Protein AF-X0YZN8-F1 (afdb_monomer_lite)

InterPro domains:
  IPR000835 MarR-type HTH domain [PF01047] (16-70)
  IPR000835 MarR-type HTH domain [PS50995] (1-152)
  IPR000835 MarR-type HTH domain [SM00347] (5-106)
  IPR032810 CCA-adding enzyme, C-terminal [PF13735] (102-170)
  IPR036388 Winged helix-like DNA-binding domain superfamily [G3DSA:1.10.10.10] (3-114)
  IPR036390 Winged helix DNA-binding domain superfamily [SSF46785] (11-110)
  IPR039422 Transcription regulators MarR/SlyA-like [PTHR33164] (12-151)

Sequence (178 aa):
MEDEKQIRTLCNISFAEYKAVMEIDTTERITCNVLSKKMGLSPSRGSRIIDGLVRKKLLIRTPNPEDRRSFVLSLSSKGAKIKNDIERERNNCEKRDKEEAQLKQEEERVKAVLAQKPPISLKDLALKGQDLKDLGYSEGKKLGQVLKELLNLVLEKPALNQKKILIAWVKSERFPGN

pLDDT: mean 83.35, std 7.72, range [50.44, 92.44]

Secondary structure (DSSP, 8-state):
-HHHHHHHHHTT--HHHHHHHHHS-TT--EEHHHHHHHTT--HHHHHHHHHHHHHTTSEEEEE-SS-TTSEEEEE-HHHHHHHHHHHHHHHHHHHHHHHHHHHHHHHHHHHHHHHT----STTT-SS-HHHHHHTTPPTTHHHHHHHHHHHHHHHH-GGG--HHHHHHHHHSTTS---

Foldseek 3Di:
DVLLVVLCVVLVHDPLLSQLLQQADQPDKAFLCVSCVSSVHDSVVSVVSVVVCVVVVQWDWDQDPVDNVTIIIHGGPVVVVSSVSSVVSSVVVVVVVVVVVVVVVVVVVVVVVVVVVQQPDLVQQLDHLVNVVVVQADDDPVSVVLSVVSSVVCVVPSVCSHHVSSVVVCPPPPHPRD

Organism: NCBI:txid412755

Structure (mmCIF, N/CA/C/O backbone):
data_AF-X0YZN8-F1
#
_entry.id   AF-X0YZN8-F1
#
loop_
_atom_site.group_PDB
_atom_site.id
_atom_site.type_symbol
_atom_site.label_atom_id
_atom_site.label_alt_id
_atom_site.label_comp_id
_atom_site.label_asym_id
_atom_site.label_entity_id
_atom_site.label_seq_id
_atom_site.pdbx_PDB_ins_code
_atom_site.Cartn_x
_atom_site.Cartn_y
_atom_site.Cartn_z
_atom_site.occupancy
_atom_site.B_iso_or_equiv
_atom_site.auth_seq_id
_atom_site.auth_comp_id
_atom_site.auth_asym_id
_atom_site.auth_atom_id
_atom_site.pdbx_PDB_model_num
ATOM 1 N N . MET A 1 1 ? -2.922 8.263 -13.706 1.00 51.75 1 MET A N 1
ATOM 2 C CA . MET A 1 1 ? -2.268 9.460 -14.295 1.00 51.75 1 MET A CA 1
ATOM 3 C C . MET A 1 1 ? -1.444 10.208 -13.248 1.00 51.75 1 MET A C 1
ATOM 5 O O . MET A 1 1 ? -0.360 10.658 -13.598 1.00 51.75 1 MET A O 1
ATOM 9 N N . GLU A 1 2 ? -1.899 10.289 -11.990 1.00 59.59 2 GLU A N 1
ATOM 10 C CA . GLU A 1 2 ? -1.120 10.836 -10.861 1.00 59.59 2 GLU A CA 1
ATOM 11 C C . GLU A 1 2 ? 0.161 10.019 -10.584 1.00 59.59 2 GLU A C 1
ATOM 13 O O . GLU A 1 2 ? 1.263 10.570 -10.620 1.00 59.59 2 GLU A O 1
ATOM 18 N N . ASP A 1 3 ? 0.032 8.693 -10.446 1.00 72.19 3 ASP A N 1
ATOM 19 C CA . ASP A 1 3 ? 1.147 7.809 -10.057 1.00 72.19 3 ASP A CA 1
ATOM 20 C C . ASP A 1 3 ? 2.286 7.822 -11.076 1.00 72.19 3 ASP A C 1
ATOM 22 O O . ASP A 1 3 ? 3.458 7.870 -10.718 1.00 72.19 3 ASP A O 1
ATOM 26 N N . GLU A 1 4 ? 1.961 7.862 -12.371 1.00 80.25 4 GLU A N 1
ATOM 27 C CA . GLU A 1 4 ? 2.958 7.936 -13.442 1.00 80.25 4 GLU A CA 1
ATOM 28 C C . GLU A 1 4 ? 3.811 9.207 -13.327 1.00 80.25 4 GLU A C 1
ATOM 30 O O . GLU A 1 4 ? 5.039 9.160 -13.413 1.00 80.25 4 GLU A O 1
ATOM 35 N N . LYS A 1 5 ? 3.168 10.360 -13.114 1.00 82.62 5 LYS A N 1
ATOM 36 C CA . LYS A 1 5 ? 3.852 11.650 -12.999 1.00 82.62 5 LYS A CA 1
ATOM 37 C C . LYS A 1 5 ? 4.707 11.706 -11.733 1.00 82.62 5 LYS A C 1
ATOM 39 O O . LYS A 1 5 ? 5.825 12.227 -11.775 1.00 82.62 5 LYS A O 1
ATOM 44 N N . GLN A 1 6 ? 4.207 11.147 -10.636 1.00 82.62 6 GLN A N 1
ATOM 45 C CA . GLN A 1 6 ? 4.921 11.075 -9.368 1.00 82.62 6 GLN A CA 1
ATOM 46 C C . GLN A 1 6 ? 6.140 10.152 -9.464 1.00 82.62 6 GLN A C 1
ATOM 48 O O . GLN A 1 6 ? 7.251 10.590 -9.168 1.00 82.62 6 GLN A O 1
ATOM 53 N N . ILE A 1 7 ? 5.976 8.933 -9.987 1.00 83.69 7 ILE A N 1
ATOM 54 C CA . ILE A 1 7 ? 7.074 7.974 -10.185 1.00 83.69 7 ILE A CA 1
ATOM 55 C C . ILE A 1 7 ? 8.144 8.561 -11.113 1.00 83.69 7 ILE A C 1
ATOM 57 O O . ILE A 1 7 ? 9.333 8.502 -10.813 1.00 83.69 7 ILE A O 1
ATOM 61 N N . ARG A 1 8 ? 7.747 9.207 -12.215 1.00 85.44 8 ARG A N 1
ATOM 62 C CA . ARG A 1 8 ? 8.689 9.877 -13.128 1.00 85.44 8 ARG A CA 1
ATOM 63 C C . ARG A 1 8 ? 9.494 10.988 -12.459 1.00 85.44 8 ARG A C 1
ATOM 65 O O . ARG A 1 8 ? 10.666 11.166 -12.791 1.00 85.44 8 ARG A O 1
ATOM 72 N N . THR A 1 9 ? 8.873 11.723 -11.539 1.00 85.44 9 THR A N 1
ATOM 73 C CA . THR A 1 9 ? 9.530 12.791 -10.773 1.00 85.44 9 THR A CA 1
ATOM 74 C C . THR A 1 9 ? 10.517 12.206 -9.764 1.00 85.44 9 THR A C 1
ATOM 76 O O . THR A 1 9 ? 11.654 12.663 -9.698 1.00 85.44 9 THR A O 1
ATOM 79 N N . LEU A 1 10 ? 10.126 11.147 -9.049 1.00 82.81 10 LEU A N 1
ATOM 80 C CA . LEU A 1 10 ? 10.982 10.440 -8.089 1.00 82.81 10 LEU A CA 1
ATOM 81 C C . LEU A 1 10 ? 12.192 9.784 -8.765 1.00 82.81 10 LEU A C 1
ATOM 83 O O . LEU A 1 10 ? 13.320 9.918 -8.296 1.00 82.81 10 LEU A O 1
ATOM 87 N N . CYS A 1 11 ? 11.977 9.123 -9.902 1.00 80.81 11 CYS A N 1
ATOM 88 C CA . CYS A 1 11 ? 13.040 8.469 -10.661 1.00 80.81 11 CYS A CA 1
ATOM 89 C C . CYS A 1 11 ? 13.846 9.440 -11.546 1.00 80.81 11 CYS A C 1
ATOM 91 O O . CYS A 1 11 ? 14.809 9.014 -12.183 1.00 80.81 11 CYS A O 1
ATOM 93 N N . ASN A 1 12 ? 13.473 10.726 -11.604 1.00 85.06 12 ASN A N 1
ATOM 94 C CA . ASN A 1 12 ? 14.084 11.762 -12.445 1.00 85.06 12 ASN A CA 1
ATOM 95 C C . ASN A 1 12 ? 14.233 11.344 -13.925 1.00 85.06 12 ASN A C 1
ATOM 97 O O . ASN A 1 12 ? 15.310 11.435 -14.523 1.00 85.06 12 ASN A O 1
ATOM 101 N N . ILE A 1 13 ? 13.138 10.859 -14.514 1.00 85.56 13 ILE A N 1
ATOM 102 C CA . ILE A 1 13 ? 13.087 10.410 -15.909 1.00 85.56 13 ILE A CA 1
ATOM 103 C C . ILE A 1 13 ? 11.962 11.096 -16.690 1.00 85.56 13 ILE A C 1
ATOM 105 O O . ILE A 1 13 ? 10.863 11.366 -16.203 1.00 85.56 13 ILE A O 1
ATOM 109 N N . SER A 1 14 ? 12.230 11.361 -17.962 1.00 87.81 14 SER A N 1
ATOM 110 C CA . SER A 1 14 ? 11.244 11.865 -18.913 1.00 87.81 14 SER A CA 1
ATOM 111 C C . SER A 1 14 ? 10.161 10.825 -19.210 1.00 87.81 14 SER A C 1
ATOM 113 O O . SER A 1 14 ? 10.335 9.624 -19.009 1.00 87.81 14 SER A O 1
ATOM 115 N N . PHE A 1 15 ? 9.035 11.286 -19.759 1.00 86.75 15 PHE A N 1
ATOM 116 C CA . PHE A 1 15 ? 7.936 10.404 -20.163 1.00 86.75 15 PHE A CA 1
ATOM 117 C C . PHE A 1 15 ? 8.381 9.320 -21.144 1.00 86.75 15 PHE A C 1
ATOM 119 O O . PHE A 1 15 ? 7.993 8.163 -21.031 1.00 86.75 15 PHE A O 1
ATOM 126 N N . ALA A 1 16 ? 9.222 9.701 -22.105 1.00 84.06 16 ALA A N 1
ATOM 127 C CA . ALA A 1 16 ? 9.708 8.788 -23.122 1.00 84.06 16 ALA A CA 1
ATOM 128 C C . ALA A 1 16 ? 10.656 7.729 -22.538 1.00 84.06 16 ALA A C 1
ATOM 130 O O . ALA A 1 16 ? 10.630 6.587 -22.980 1.00 84.06 16 ALA A O 1
ATOM 131 N N . GLU A 1 17 ? 11.455 8.091 -21.531 1.00 86.19 17 GLU A N 1
ATOM 132 C CA . GLU A 1 17 ? 12.303 7.149 -20.790 1.00 86.19 17 GLU A CA 1
ATOM 133 C C . GLU A 1 17 ? 11.470 6.166 -19.981 1.00 86.19 17 GLU A C 1
ATOM 135 O O . GLU A 1 17 ? 11.669 4.964 -20.114 1.00 86.19 17 GLU A O 1
ATOM 140 N N . TYR A 1 18 ? 10.503 6.671 -19.213 1.00 87.81 18 TYR A N 1
ATOM 141 C CA . TYR A 1 18 ? 9.575 5.842 -18.449 1.00 87.81 18 TYR A CA 1
ATOM 142 C C . TYR A 1 18 ? 8.852 4.844 -19.354 1.00 87.81 18 TYR A C 1
ATOM 144 O O . TYR A 1 18 ? 8.932 3.639 -19.136 1.00 87.81 18 TYR A O 1
ATOM 152 N N . LYS A 1 19 ? 8.224 5.331 -20.431 1.00 87.81 19 LYS A N 1
ATOM 153 C CA . LYS A 1 19 ? 7.475 4.479 -21.354 1.00 87.81 19 LYS A CA 1
ATOM 154 C C . LYS A 1 19 ? 8.377 3.446 -22.029 1.00 87.81 19 LYS A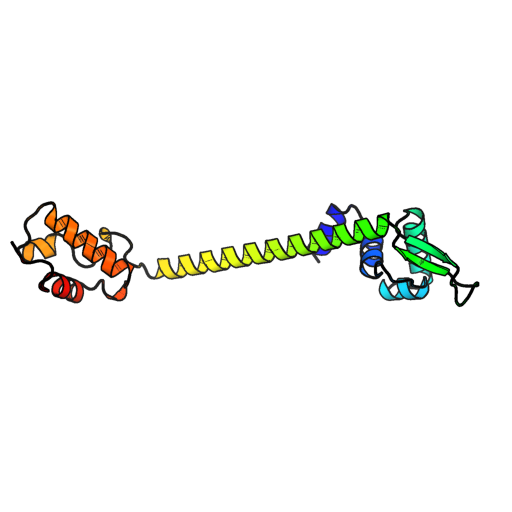 C 1
ATOM 156 O O . LYS A 1 19 ? 8.013 2.285 -22.100 1.00 87.81 19 LYS A O 1
ATOM 161 N N . ALA A 1 20 ? 9.575 3.824 -22.476 1.00 86.94 20 ALA A N 1
ATOM 162 C CA . ALA A 1 20 ? 10.491 2.865 -23.090 1.00 86.94 20 ALA A CA 1
ATOM 163 C C . ALA A 1 20 ? 10.963 1.776 -22.114 1.00 86.94 20 ALA A C 1
ATOM 165 O O . ALA A 1 20 ? 11.038 0.615 -22.496 1.00 86.94 20 ALA A O 1
ATOM 166 N N . VAL A 1 21 ? 11.285 2.139 -20.869 1.00 87.62 21 VAL A N 1
ATOM 167 C CA . VAL A 1 21 ? 11.759 1.186 -19.851 1.00 87.62 21 VAL A CA 1
ATOM 168 C C . VAL A 1 21 ? 10.639 0.247 -19.391 1.00 87.62 21 VAL A C 1
ATOM 170 O O . VAL A 1 21 ? 10.903 -0.923 -19.133 1.00 87.62 21 VAL A O 1
ATOM 173 N N . MET A 1 22 ? 9.397 0.732 -19.336 1.00 86.31 22 MET A N 1
ATOM 174 C CA . MET A 1 22 ? 8.231 -0.080 -18.976 1.00 86.31 22 MET A CA 1
ATOM 175 C C . MET A 1 22 ? 7.812 -1.068 -20.074 1.00 86.31 22 MET A C 1
ATOM 177 O O . MET A 1 22 ? 7.323 -2.145 -19.758 1.00 86.31 22 MET A O 1
ATOM 181 N N . GLU A 1 23 ? 8.020 -0.728 -21.349 1.00 86.56 23 GLU A N 1
ATOM 182 C CA . GLU A 1 23 ? 7.602 -1.543 -22.505 1.00 86.56 23 GLU A CA 1
ATOM 183 C C . GLU A 1 23 ? 8.614 -2.632 -22.917 1.00 86.56 23 GLU A C 1
ATOM 185 O O . GLU A 1 23 ? 8.290 -3.507 -23.729 1.00 86.56 23 GLU A O 1
ATOM 190 N N . ILE A 1 24 ? 9.849 -2.553 -22.409 1.00 86.69 24 ILE A N 1
ATOM 191 C CA . ILE A 1 24 ? 10.931 -3.510 -22.680 1.00 86.69 24 ILE A CA 1
ATOM 192 C C . ILE A 1 24 ? 11.129 -4.405 -21.463 1.00 86.69 24 ILE A C 1
ATOM 194 O O . ILE A 1 24 ? 11.328 -3.916 -20.347 1.00 86.69 24 ILE A O 1
ATOM 198 N N . ASP A 1 25 ? 11.162 -5.716 -21.674 1.00 81.94 25 ASP A N 1
ATOM 199 C CA . ASP A 1 25 ? 11.514 -6.657 -20.614 1.00 81.94 25 ASP A CA 1
ATOM 200 C C . ASP A 1 25 ? 13.021 -6.782 -20.397 1.00 81.94 25 ASP A C 1
ATOM 202 O O . ASP A 1 25 ? 13.834 -6.582 -21.298 1.00 81.94 25 ASP A O 1
ATOM 206 N N . THR A 1 26 ? 13.417 -7.110 -19.165 1.00 76.44 26 THR A N 1
ATOM 207 C CA . THR A 1 26 ? 14.833 -7.222 -18.770 1.00 76.44 26 THR A CA 1
ATOM 208 C C . THR A 1 26 ? 15.583 -8.300 -19.549 1.00 76.44 26 THR A C 1
ATOM 210 O O . THR A 1 26 ? 16.799 -8.203 -19.704 1.00 76.44 26 THR A O 1
ATOM 213 N N . THR A 1 27 ? 14.870 -9.297 -20.069 1.00 77.56 27 THR A N 1
ATOM 214 C CA . THR A 1 27 ? 15.408 -10.415 -20.853 1.00 77.56 27 THR A CA 1
ATOM 215 C C . THR A 1 27 ? 15.102 -10.314 -22.351 1.00 77.56 27 THR A C 1
ATOM 217 O O . THR A 1 27 ? 15.632 -11.105 -23.131 1.00 77.56 27 THR A O 1
ATOM 220 N N . GLU A 1 28 ? 14.285 -9.346 -22.777 1.00 81.75 28 GLU A N 1
ATOM 221 C CA . GLU A 1 28 ? 13.829 -9.220 -24.163 1.00 81.75 28 GLU A CA 1
ATOM 222 C C . GLU A 1 28 ? 14.800 -8.365 -24.997 1.00 81.75 28 GLU A C 1
ATOM 224 O O . GLU A 1 28 ? 15.443 -7.427 -24.516 1.00 81.75 28 GLU A O 1
ATOM 229 N N . ARG A 1 29 ? 14.910 -8.695 -26.288 1.00 85.94 29 ARG A N 1
ATOM 230 C CA . ARG A 1 29 ? 15.597 -7.880 -27.294 1.00 85.94 29 ARG A CA 1
ATOM 231 C C . ARG A 1 29 ? 14.590 -7.499 -28.365 1.00 85.94 29 ARG A C 1
ATOM 233 O O . ARG A 1 29 ? 14.009 -8.382 -28.987 1.00 85.94 29 ARG A O 1
ATOM 240 N N . ILE A 1 30 ? 14.413 -6.206 -28.615 1.00 88.12 30 ILE A N 1
ATOM 241 C CA . ILE A 1 30 ? 13.420 -5.718 -29.584 1.00 88.12 30 ILE A CA 1
ATOM 242 C C . ILE A 1 30 ? 14.028 -4.753 -30.595 1.00 88.12 30 ILE A C 1
ATOM 244 O O . ILE A 1 30 ? 14.986 -4.046 -30.304 1.00 88.12 30 ILE A O 1
ATOM 248 N N . THR A 1 31 ? 13.471 -4.684 -31.801 1.00 88.44 31 THR A N 1
ATOM 249 C CA . THR A 1 31 ? 13.940 -3.736 -32.823 1.00 88.44 31 THR A CA 1
ATOM 250 C C . THR A 1 31 ? 13.431 -2.316 -32.554 1.00 88.44 31 THR A C 1
ATOM 252 O O . THR A 1 31 ? 12.415 -2.112 -31.882 1.00 88.44 31 THR A O 1
ATOM 255 N N . CYS A 1 32 ? 14.091 -1.308 -33.137 1.00 83.81 32 CYS A N 1
ATOM 256 C CA . CYS A 1 32 ? 13.663 0.091 -33.015 1.00 83.81 32 CYS A CA 1
ATOM 257 C C . CYS A 1 32 ? 12.212 0.316 -33.477 1.00 83.81 32 CYS A C 1
ATOM 259 O O . CYS A 1 32 ? 11.493 1.116 -32.876 1.00 83.81 32 CYS A O 1
ATOM 261 N N . ASN A 1 33 ? 11.766 -0.397 -34.518 1.00 85.88 33 ASN A N 1
ATOM 262 C CA . ASN A 1 33 ? 10.398 -0.298 -35.031 1.00 85.88 33 ASN A CA 1
ATOM 263 C C . ASN A 1 33 ? 9.375 -0.824 -34.020 1.00 85.88 33 ASN A C 1
ATOM 265 O O . ASN A 1 33 ? 8.354 -0.173 -33.794 1.00 85.88 33 ASN A O 1
ATOM 269 N N . VAL A 1 34 ? 9.663 -1.964 -33.385 1.00 87.19 34 VAL A N 1
ATOM 270 C CA . VAL A 1 34 ? 8.784 -2.560 -32.369 1.00 87.19 34 VAL A CA 1
ATOM 271 C C . VAL A 1 34 ? 8.680 -1.639 -31.158 1.00 87.19 34 VAL A C 1
ATOM 273 O O . VAL A 1 34 ? 7.569 -1.314 -30.745 1.00 87.19 34 VAL A O 1
ATOM 276 N N . LEU A 1 35 ? 9.810 -1.139 -30.650 1.00 88.12 35 LEU A N 1
ATOM 277 C CA . LEU A 1 35 ? 9.815 -0.208 -29.520 1.00 88.12 35 LEU A CA 1
ATOM 278 C C . LEU A 1 35 ? 9.048 1.082 -29.836 1.00 88.12 35 LEU A C 1
ATOM 280 O O . LEU A 1 35 ? 8.230 1.529 -29.040 1.00 88.12 35 LEU A O 1
ATOM 284 N N . SER A 1 36 ? 9.257 1.656 -31.023 1.00 87.31 36 SER A N 1
ATOM 285 C CA . SER A 1 36 ? 8.542 2.866 -31.450 1.00 87.31 36 SER A CA 1
ATOM 286 C C . SER A 1 36 ? 7.028 2.645 -31.474 1.00 87.31 36 SER A C 1
ATOM 288 O O . SER A 1 36 ? 6.276 3.488 -30.984 1.00 87.31 36 SER A O 1
ATOM 290 N N . LYS A 1 37 ? 6.586 1.487 -31.983 1.00 87.75 37 LYS A N 1
ATOM 291 C CA . LYS A 1 37 ? 5.170 1.111 -32.032 1.00 87.75 37 LYS A CA 1
ATOM 292 C C . LYS A 1 37 ? 4.588 0.891 -30.632 1.00 87.75 37 LYS A C 1
ATOM 294 O O . LYS A 1 37 ? 3.532 1.449 -30.353 1.00 87.75 37 LYS A O 1
ATOM 299 N N . LYS A 1 38 ? 5.290 0.169 -29.744 1.00 86.06 38 LYS A N 1
ATOM 300 C CA . LYS A 1 38 ? 4.903 -0.004 -28.326 1.00 86.06 38 LYS A CA 1
ATOM 301 C C . LYS A 1 38 ? 4.777 1.348 -27.607 1.00 86.06 38 LYS A C 1
ATOM 303 O O . LYS A 1 38 ? 3.813 1.615 -26.899 1.00 86.06 38 LYS A O 1
ATOM 308 N N . MET A 1 39 ? 5.684 2.283 -27.891 1.00 85.19 39 MET A N 1
ATOM 309 C CA . MET A 1 39 ? 5.624 3.643 -27.350 1.00 85.19 39 MET A CA 1
ATOM 310 C C . MET A 1 39 ? 4.515 4.521 -27.964 1.00 85.19 39 MET A C 1
ATOM 312 O O . MET A 1 39 ? 4.300 5.636 -27.481 1.00 85.19 39 MET A O 1
ATOM 316 N N . GLY A 1 40 ? 3.786 4.057 -28.984 1.00 85.06 40 GLY A N 1
ATOM 317 C CA . GLY A 1 40 ? 2.761 4.840 -29.686 1.00 85.06 40 GLY A CA 1
ATOM 318 C C . GLY A 1 40 ? 3.339 5.986 -30.523 1.00 85.06 40 GLY A C 1
ATOM 319 O O . GLY A 1 40 ? 2.718 7.037 -30.653 1.00 85.06 40 GLY A O 1
ATOM 320 N N . LEU A 1 41 ? 4.558 5.820 -31.040 1.00 84.81 41 LEU A N 1
ATOM 321 C CA . LEU A 1 41 ? 5.290 6.832 -31.799 1.00 84.81 41 LEU A CA 1
ATOM 322 C C . LEU A 1 41 ? 5.424 6.423 -33.268 1.00 84.81 41 LEU A C 1
ATOM 324 O O . LEU A 1 41 ? 5.540 5.242 -33.595 1.00 84.81 41 LEU A O 1
ATOM 328 N N . SER A 1 42 ? 5.497 7.412 -34.165 1.00 85.81 42 SER A N 1
ATOM 329 C CA . SER A 1 42 ? 5.885 7.144 -35.553 1.00 85.81 42 SER A CA 1
ATOM 330 C C . SER A 1 42 ? 7.343 6.659 -35.623 1.00 85.81 42 SER A C 1
ATOM 332 O O . SER A 1 42 ? 8.160 7.096 -34.803 1.00 85.81 42 SER A O 1
ATOM 334 N N . PRO A 1 43 ? 7.721 5.818 -36.606 1.00 79.69 43 PRO A N 1
ATOM 335 C CA . PRO A 1 43 ? 9.079 5.269 -36.709 1.00 79.69 43 PRO A CA 1
ATOM 336 C C . PRO A 1 43 ? 10.181 6.341 -36.678 1.00 79.69 43 PRO A C 1
ATOM 338 O O . PRO A 1 43 ? 11.178 6.210 -35.969 1.00 79.69 43 PRO A O 1
ATOM 341 N N . SER A 1 44 ? 9.966 7.467 -37.364 1.00 82.12 44 SER A N 1
ATOM 342 C CA . SER A 1 44 ? 10.918 8.585 -37.401 1.00 82.12 44 SER A CA 1
ATOM 343 C C . SER A 1 44 ? 11.049 9.319 -36.059 1.00 82.12 44 SER A C 1
ATOM 345 O O . SER A 1 44 ? 12.129 9.801 -35.717 1.00 82.12 44 SER A O 1
ATOM 347 N N . ARG A 1 45 ? 9.960 9.432 -35.284 1.00 82.12 45 ARG A N 1
ATOM 348 C CA . ARG A 1 45 ? 9.972 10.053 -33.945 1.00 82.12 45 ARG A CA 1
ATOM 349 C C . ARG A 1 45 ? 10.567 9.111 -32.904 1.00 82.12 45 ARG A C 1
ATOM 351 O O . ARG A 1 45 ? 11.357 9.558 -32.075 1.00 82.12 45 ARG A O 1
ATOM 358 N N . GLY A 1 46 ? 10.211 7.832 -32.976 1.00 83.38 46 GLY A N 1
ATOM 359 C CA . GLY A 1 46 ? 10.716 6.794 -32.091 1.00 83.38 46 GLY A CA 1
ATOM 360 C C . GLY A 1 46 ? 12.226 6.625 -32.212 1.00 83.38 46 GLY A C 1
ATOM 361 O O . GLY A 1 46 ? 12.902 6.665 -31.190 1.00 83.38 46 GLY A O 1
ATOM 362 N N . SER A 1 47 ? 12.784 6.602 -33.430 1.00 84.69 47 SER A N 1
ATOM 363 C CA . SER A 1 47 ? 14.242 6.520 -33.621 1.00 84.69 47 SER A CA 1
ATOM 364 C C . SER A 1 47 ? 15.000 7.631 -32.887 1.00 84.69 47 SER A C 1
ATOM 366 O O . SER A 1 47 ? 15.927 7.341 -32.141 1.00 84.69 47 SER A O 1
ATOM 368 N N . ARG A 1 48 ? 14.569 8.897 -33.006 1.00 85.81 48 ARG A N 1
ATOM 369 C CA . ARG A 1 48 ? 15.239 10.030 -32.331 1.00 85.81 48 ARG A CA 1
ATOM 370 C C . ARG A 1 48 ? 15.220 9.906 -30.809 1.00 85.81 48 ARG A C 1
ATOM 372 O O . ARG A 1 48 ? 16.187 10.271 -30.142 1.00 85.81 48 ARG A O 1
ATOM 379 N N . ILE A 1 49 ? 14.101 9.430 -30.266 1.00 87.38 49 ILE A N 1
ATOM 380 C CA . ILE A 1 49 ? 13.931 9.213 -28.829 1.00 87.38 49 ILE A CA 1
ATOM 381 C C . ILE A 1 49 ? 14.834 8.068 -28.371 1.00 87.38 49 ILE A C 1
ATOM 383 O O . ILE A 1 49 ? 15.583 8.237 -27.412 1.00 87.38 49 ILE A O 1
ATOM 387 N N . ILE A 1 50 ? 14.832 6.953 -29.100 1.00 88.00 50 ILE A N 1
ATOM 388 C CA . ILE A 1 50 ? 15.681 5.786 -28.844 1.00 88.00 50 ILE A CA 1
ATOM 389 C C . ILE A 1 50 ? 17.162 6.171 -28.869 1.00 88.00 50 I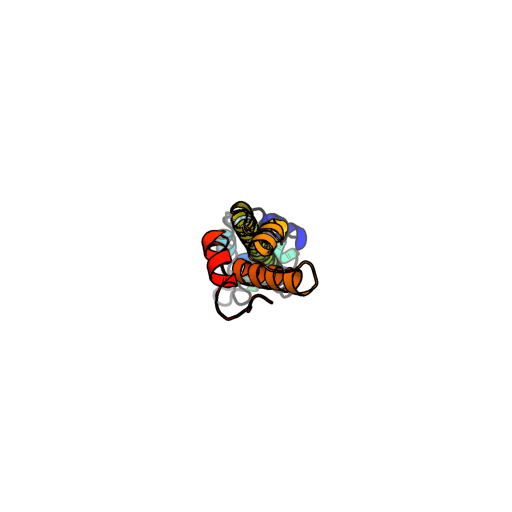LE A C 1
ATOM 391 O O . ILE A 1 50 ? 17.898 5.807 -27.955 1.00 88.00 50 ILE A O 1
ATOM 395 N N . ASP A 1 51 ? 17.596 6.981 -29.834 1.00 88.12 51 ASP A N 1
ATOM 396 C CA . ASP A 1 51 ? 18.973 7.481 -29.888 1.00 88.12 51 ASP A CA 1
ATOM 397 C C . ASP A 1 51 ? 19.329 8.315 -28.646 1.00 88.12 51 ASP A C 1
ATOM 399 O O . ASP A 1 51 ? 20.472 8.318 -28.185 1.00 88.12 51 ASP A O 1
ATOM 403 N N . GLY A 1 52 ? 18.361 9.035 -28.073 1.00 88.56 52 GLY A N 1
ATOM 404 C CA . GLY A 1 52 ? 18.510 9.710 -26.782 1.00 88.56 52 GLY A CA 1
ATOM 405 C C . GLY A 1 52 ? 18.661 8.730 -25.613 1.00 88.56 52 GLY A C 1
ATOM 406 O O . GLY A 1 52 ? 19.536 8.916 -24.766 1.00 88.56 52 GLY A O 1
ATOM 407 N N . LEU A 1 53 ? 17.860 7.661 -25.588 1.00 88.94 53 LEU A N 1
ATOM 408 C CA . LEU A 1 53 ? 17.903 6.614 -24.556 1.00 88.94 53 LEU A CA 1
ATOM 409 C C . LEU A 1 53 ? 19.228 5.842 -24.567 1.00 88.94 53 LEU A C 1
ATOM 411 O O . LEU A 1 53 ? 19.807 5.581 -23.508 1.00 88.94 53 LEU A O 1
ATOM 415 N N . VAL A 1 54 ? 19.739 5.522 -25.758 1.00 89.62 54 VAL A N 1
ATOM 416 C CA . VAL A 1 54 ? 21.049 4.880 -25.939 1.00 89.62 54 VAL A CA 1
ATOM 417 C C . VAL A 1 54 ? 22.168 5.824 -25.491 1.00 89.62 54 VAL A C 1
ATOM 419 O O . VAL A 1 54 ? 23.028 5.422 -24.707 1.00 89.62 54 VAL A O 1
ATOM 422 N N . ARG A 1 55 ? 22.121 7.111 -25.876 1.00 89.44 55 ARG A N 1
ATOM 423 C CA . ARG A 1 55 ? 23.090 8.128 -25.413 1.00 89.44 55 ARG A CA 1
ATOM 424 C C . ARG A 1 55 ? 23.124 8.271 -23.890 1.00 89.44 55 ARG A C 1
ATOM 426 O O . ARG A 1 55 ? 24.196 8.413 -23.309 1.00 89.44 55 ARG A O 1
ATOM 433 N N . LYS A 1 56 ? 21.970 8.175 -23.228 1.00 86.94 56 LYS A N 1
ATOM 434 C CA . LYS A 1 56 ? 21.848 8.215 -21.759 1.00 86.94 56 LYS A CA 1
ATOM 435 C C . LYS A 1 56 ? 22.210 6.897 -21.058 1.00 86.94 56 LYS A C 1
ATOM 437 O O . LYS A 1 56 ? 22.106 6.808 -19.826 1.00 86.94 56 LYS A O 1
ATOM 442 N N . LYS A 1 57 ? 22.676 5.902 -21.825 1.00 89.44 57 LYS A N 1
ATOM 443 C CA . LYS A 1 57 ? 23.072 4.559 -21.380 1.00 89.44 57 LYS A CA 1
ATOM 444 C C . LYS A 1 57 ? 21.929 3.773 -20.735 1.00 89.44 57 LYS A C 1
ATOM 446 O O . LYS A 1 57 ? 22.183 2.960 -19.852 1.00 89.44 57 LYS A O 1
ATOM 451 N N . LEU A 1 58 ? 20.681 4.020 -21.132 1.00 87.25 58 LEU A N 1
ATOM 452 C CA . LEU A 1 58 ? 19.512 3.266 -20.654 1.00 87.25 58 LEU A CA 1
ATOM 453 C C . LEU A 1 58 ? 19.255 2.020 -21.499 1.00 87.25 58 LEU A C 1
ATOM 455 O O . LEU A 1 58 ? 18.875 0.980 -20.969 1.00 87.25 58 LEU A O 1
ATOM 459 N N . LEU A 1 59 ? 19.518 2.130 -22.800 1.00 90.00 59 LEU A N 1
ATOM 460 C CA . LEU A 1 59 ? 19.417 1.039 -23.758 1.00 90.00 59 LEU A CA 1
ATOM 461 C C . LEU A 1 59 ? 20.787 0.718 -24.341 1.00 90.00 59 LEU A C 1
ATOM 463 O O . LEU A 1 59 ? 21.624 1.604 -24.523 1.00 90.00 59 LEU A O 1
ATOM 467 N N . ILE A 1 60 ? 20.988 -0.554 -24.659 1.00 89.50 60 ILE A N 1
ATOM 468 C CA . ILE A 1 60 ? 22.133 -1.054 -25.409 1.00 89.50 60 ILE A CA 1
ATOM 469 C C . ILE A 1 60 ? 21.629 -1.448 -26.788 1.00 89.50 60 ILE A C 1
ATOM 471 O O . ILE A 1 60 ? 20.616 -2.133 -26.914 1.00 89.50 60 ILE A O 1
ATOM 475 N N . ARG A 1 61 ? 22.344 -1.001 -27.820 1.00 88.56 61 ARG A N 1
ATOM 476 C CA . ARG A 1 61 ? 22.092 -1.375 -29.208 1.00 88.56 61 ARG A CA 1
ATOM 477 C C . ARG A 1 61 ? 23.080 -2.464 -29.607 1.00 88.56 61 ARG A C 1
ATOM 479 O O . ARG A 1 61 ? 24.286 -2.236 -29.544 1.00 88.56 61 ARG A O 1
ATOM 486 N N . THR A 1 62 ? 22.581 -3.614 -30.038 1.00 86.81 62 THR A N 1
ATOM 487 C CA . THR A 1 62 ? 23.390 -4.722 -30.562 1.00 86.81 62 THR A CA 1
ATOM 488 C C . THR A 1 62 ? 22.972 -5.051 -31.998 1.00 86.81 62 THR A C 1
ATOM 490 O O . THR A 1 62 ? 21.816 -4.826 -32.372 1.00 86.81 62 THR A O 1
ATOM 493 N N . PRO A 1 63 ? 23.903 -5.514 -32.854 1.00 84.69 63 PRO A N 1
ATOM 494 C CA . PRO A 1 63 ? 23.547 -5.983 -34.189 1.00 84.69 63 PRO A CA 1
ATOM 495 C C . PRO A 1 63 ? 22.584 -7.163 -34.062 1.00 84.69 63 PRO A C 1
ATOM 497 O O . PRO A 1 63 ? 22.761 -8.022 -33.195 1.00 84.69 63 PRO A O 1
ATOM 500 N N . ASN A 1 64 ? 21.547 -7.187 -34.894 1.00 83.06 64 ASN A N 1
ATOM 501 C CA . ASN A 1 64 ? 20.580 -8.270 -34.844 1.00 83.06 64 ASN A CA 1
ATOM 502 C C . ASN A 1 64 ? 21.241 -9.571 -35.351 1.00 83.06 64 ASN A C 1
ATOM 504 O O . ASN A 1 64 ? 21.784 -9.575 -36.461 1.00 83.06 64 ASN A O 1
ATOM 508 N N . PRO A 1 65 ? 21.218 -10.662 -34.561 1.00 75.25 65 PRO A N 1
ATOM 509 C CA . PRO A 1 65 ? 21.782 -11.944 -34.976 1.00 75.25 65 PRO A CA 1
ATOM 510 C C . PRO A 1 65 ? 21.088 -12.549 -36.207 1.00 75.25 65 PRO A C 1
ATOM 512 O O . PRO A 1 65 ? 21.744 -13.273 -36.951 1.00 75.25 65 PRO A O 1
ATOM 515 N N . GLU A 1 66 ? 19.811 -12.234 -36.447 1.00 76.56 66 GLU A N 1
ATOM 516 C CA . GLU A 1 66 ? 19.030 -12.771 -37.574 1.00 76.56 66 GLU A CA 1
ATOM 517 C C . GLU A 1 66 ? 19.147 -11.922 -38.850 1.00 76.56 66 GLU A C 1
ATOM 519 O O . GLU A 1 66 ? 19.103 -12.448 -39.959 1.00 76.56 66 GLU A O 1
ATOM 524 N N . ASP A 1 67 ? 19.350 -10.609 -38.710 1.00 78.44 67 ASP A N 1
ATOM 525 C CA . ASP A 1 67 ? 19.534 -9.689 -39.835 1.00 78.44 67 ASP A CA 1
ATOM 526 C C . ASP A 1 67 ? 20.557 -8.605 -39.492 1.00 78.44 67 ASP A C 1
ATOM 528 O O . ASP A 1 67 ? 20.231 -7.592 -38.872 1.00 78.44 67 ASP A O 1
ATOM 532 N N . ARG A 1 68 ? 21.790 -8.769 -39.980 1.00 69.94 68 ARG A N 1
ATOM 533 C CA . ARG A 1 68 ? 22.907 -7.838 -39.740 1.00 69.94 68 ARG A CA 1
ATOM 534 C C . ARG A 1 68 ? 22.650 -6.404 -40.225 1.00 69.94 68 ARG A C 1
ATOM 536 O O . ARG A 1 68 ? 23.405 -5.510 -39.850 1.00 69.94 68 ARG A O 1
ATOM 543 N N . ARG A 1 69 ? 21.626 -6.165 -41.057 1.00 69.25 69 ARG A N 1
ATOM 544 C CA . ARG A 1 69 ? 21.221 -4.819 -41.511 1.00 69.25 69 ARG A CA 1
ATOM 545 C C . ARG A 1 69 ? 20.348 -4.095 -40.486 1.00 69.25 69 ARG A C 1
ATOM 547 O O . ARG A 1 69 ? 20.104 -2.897 -40.619 1.00 69.25 69 ARG A O 1
ATOM 554 N N . SER A 1 70 ? 19.895 -4.805 -39.458 1.00 76.00 70 SER A N 1
ATOM 555 C CA . SER A 1 70 ? 19.046 -4.291 -38.394 1.00 76.00 70 SER A CA 1
ATOM 556 C C . SER A 1 70 ? 19.744 -4.372 -37.034 1.00 76.00 70 SER A C 1
ATOM 558 O O . SER A 1 70 ? 20.729 -5.083 -36.833 1.00 76.00 70 SER A O 1
ATOM 560 N N . 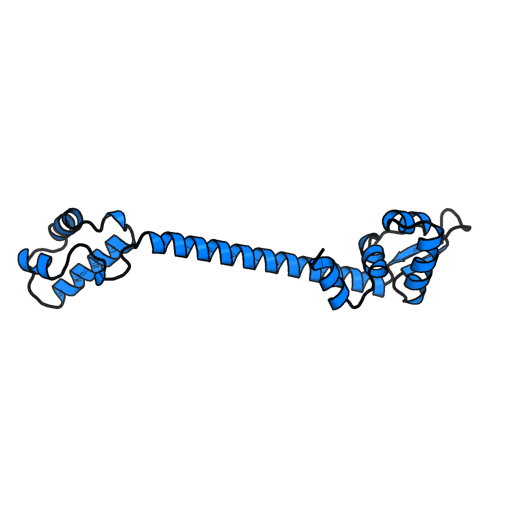PHE A 1 71 ? 19.234 -3.601 -36.078 1.00 82.94 71 PHE A N 1
ATOM 561 C CA . PHE A 1 71 ? 19.740 -3.582 -34.713 1.00 82.94 71 PHE A CA 1
ATOM 562 C C . PHE A 1 71 ? 18.610 -3.889 -33.744 1.00 82.94 71 PHE A C 1
ATOM 564 O O . PHE A 1 71 ? 17.477 -3.431 -33.932 1.00 82.94 71 PHE A O 1
ATOM 571 N N . VAL A 1 72 ? 18.952 -4.620 -32.690 1.00 88.56 72 VAL A N 1
ATOM 572 C CA . VA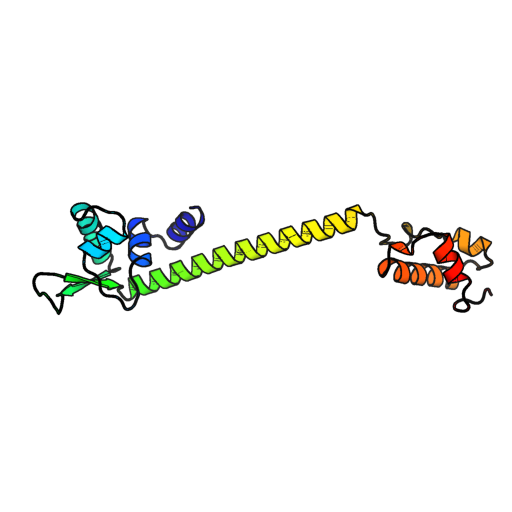L A 1 72 ? 18.075 -4.864 -31.550 1.00 88.56 72 VAL A CA 1
ATOM 573 C C . VAL A 1 72 ? 18.529 -4.032 -30.356 1.00 88.56 72 VAL A C 1
ATOM 575 O O . VAL A 1 72 ? 19.689 -3.634 -30.233 1.00 88.56 72 VAL A O 1
ATOM 578 N N . LEU A 1 73 ? 17.569 -3.723 -29.502 1.00 89.56 73 LEU A N 1
ATOM 579 C CA . LEU A 1 73 ? 17.707 -2.935 -28.297 1.00 89.56 73 LEU A CA 1
ATOM 580 C C . LEU A 1 73 ? 17.430 -3.844 -27.110 1.00 89.56 73 LEU A C 1
ATOM 582 O O . LEU A 1 73 ? 16.461 -4.603 -27.123 1.00 89.56 73 LEU A O 1
ATOM 586 N N . SER A 1 74 ? 18.257 -3.730 -26.082 1.00 90.12 74 SER A N 1
ATOM 587 C CA . SER A 1 74 ? 18.028 -4.343 -24.777 1.00 90.12 74 SER A CA 1
ATOM 588 C C . SER A 1 74 ? 18.221 -3.307 -23.677 1.00 90.12 74 SER A C 1
ATOM 590 O O . SER A 1 74 ? 18.906 -2.296 -23.873 1.00 90.12 74 SER A O 1
ATOM 592 N N . LEU A 1 75 ? 17.650 -3.554 -22.500 1.00 90.19 75 LEU A N 1
ATOM 593 C CA . LEU A 1 75 ? 17.952 -2.736 -21.329 1.00 90.19 75 LEU A CA 1
ATOM 594 C C . LEU A 1 75 ? 19.437 -2.865 -20.969 1.00 90.19 75 LEU A C 1
ATOM 596 O O . LEU A 1 75 ? 20.026 -3.946 -21.028 1.00 90.19 75 LEU A O 1
ATOM 600 N N . SER A 1 76 ? 20.059 -1.742 -20.612 1.00 91.12 76 SER A N 1
ATOM 601 C CA . SER A 1 76 ? 21.377 -1.756 -19.978 1.00 91.12 76 SER A CA 1
ATOM 602 C C . SER A 1 76 ? 21.252 -2.130 -18.498 1.00 91.12 76 SER A C 1
ATOM 604 O O . SER A 1 76 ? 20.155 -2.123 -17.941 1.00 91.12 76 SER A O 1
ATOM 606 N N . SER A 1 77 ? 22.374 -2.356 -17.810 1.00 89.38 77 SER A N 1
ATOM 607 C CA . SER A 1 77 ? 22.384 -2.492 -16.343 1.00 89.38 77 SER A CA 1
ATOM 608 C C . SER A 1 77 ? 21.745 -1.286 -15.639 1.00 89.38 77 SER A C 1
ATOM 610 O O . SER A 1 77 ? 21.006 -1.445 -14.668 1.00 89.38 77 SER A O 1
ATOM 612 N N . LYS A 1 78 ? 21.962 -0.073 -16.166 1.00 88.56 78 LYS A N 1
ATOM 613 C CA . LYS A 1 78 ? 21.317 1.153 -15.682 1.00 88.56 78 LYS A CA 1
ATOM 614 C C . LYS A 1 78 ? 19.819 1.166 -16.001 1.00 88.56 78 LYS A C 1
ATOM 616 O O . LYS A 1 78 ? 19.036 1.515 -15.128 1.00 88.56 78 LYS A O 1
ATOM 621 N N . GLY A 1 79 ? 19.419 0.784 -17.215 1.00 88.44 79 GLY A N 1
ATOM 622 C CA . GLY A 1 79 ? 18.009 0.701 -17.610 1.00 88.44 79 GLY A CA 1
ATOM 623 C C . GLY A 1 79 ? 17.222 -0.294 -16.756 1.00 88.44 79 GLY A C 1
ATOM 624 O O . GLY A 1 79 ? 16.144 0.037 -16.276 1.00 88.44 79 GLY A O 1
ATOM 625 N N . ALA A 1 80 ? 17.801 -1.466 -16.487 1.00 88.75 80 ALA A N 1
ATOM 626 C CA . ALA A 1 80 ? 17.227 -2.471 -15.596 1.00 88.75 80 ALA A CA 1
ATOM 627 C C . ALA A 1 80 ? 17.110 -1.971 -14.147 1.00 88.75 80 ALA A C 1
ATOM 629 O O . ALA A 1 80 ? 16.086 -2.193 -13.509 1.00 88.75 80 ALA A O 1
ATOM 630 N N . LYS A 1 81 ? 18.114 -1.239 -13.638 1.00 89.38 81 LYS A N 1
ATOM 631 C CA . LYS A 1 81 ? 18.028 -0.611 -12.311 1.00 89.38 81 LYS A CA 1
ATOM 632 C C . LYS A 1 81 ? 16.862 0.377 -12.234 1.00 89.38 81 LYS A C 1
ATOM 634 O O . LYS A 1 81 ? 16.058 0.279 -11.319 1.00 89.38 81 LYS A O 1
ATOM 639 N N . ILE A 1 82 ? 16.732 1.260 -13.226 1.00 87.88 82 ILE A N 1
ATOM 640 C CA . ILE A 1 82 ? 15.618 2.215 -13.284 1.00 87.88 82 ILE A CA 1
ATOM 641 C C . ILE A 1 82 ? 14.273 1.487 -13.397 1.00 87.88 82 ILE A C 1
ATOM 643 O O . ILE A 1 82 ? 13.325 1.908 -12.746 1.00 87.88 82 ILE A O 1
ATOM 647 N N . LYS A 1 83 ? 14.176 0.390 -14.164 1.00 89.50 83 LYS A N 1
ATOM 648 C CA . LYS A 1 83 ? 12.948 -0.423 -14.229 1.00 89.50 83 LYS A CA 1
ATOM 649 C C . LYS A 1 83 ? 12.548 -0.935 -12.846 1.00 89.50 83 LYS A C 1
ATOM 651 O O . LYS A 1 83 ? 11.412 -0.739 -12.432 1.00 89.50 83 LYS A O 1
ATOM 656 N N . ASN A 1 84 ? 13.499 -1.514 -12.117 1.00 88.94 84 ASN A N 1
ATOM 657 C CA . ASN A 1 84 ? 13.256 -2.022 -10.769 1.00 88.94 84 ASN A CA 1
ATOM 658 C C . ASN A 1 84 ? 12.869 -0.904 -9.791 1.00 88.94 84 ASN A C 1
ATOM 660 O O . ASN A 1 84 ? 12.005 -1.110 -8.942 1.00 88.94 84 ASN A O 1
ATOM 664 N N . ASP A 1 85 ? 13.493 0.272 -9.906 1.00 87.69 85 ASP A N 1
ATOM 665 C CA . ASP A 1 85 ? 13.151 1.435 -9.086 1.00 87.69 85 ASP A CA 1
ATOM 666 C C . ASP A 1 85 ? 11.715 1.909 -9.398 1.00 87.69 85 ASP A C 1
ATOM 668 O O . ASP A 1 85 ? 10.921 2.096 -8.481 1.00 87.69 85 ASP A O 1
ATOM 672 N N . ILE A 1 86 ? 11.333 1.999 -10.679 1.00 87.56 86 ILE A N 1
ATOM 673 C CA . ILE A 1 86 ? 9.964 2.336 -11.112 1.00 87.56 86 ILE A CA 1
ATOM 674 C C . ILE A 1 86 ? 8.940 1.332 -10.565 1.00 87.56 86 ILE A C 1
ATOM 676 O O . ILE A 1 86 ? 7.908 1.733 -10.026 1.00 87.56 86 ILE A O 1
ATOM 680 N N . GLU A 1 87 ? 9.196 0.031 -10.719 1.00 86.56 87 GLU A N 1
ATOM 681 C CA . GLU A 1 87 ? 8.284 -1.025 -10.265 1.00 86.56 87 GLU A CA 1
ATOM 682 C C . GLU A 1 87 ? 8.132 -1.024 -8.743 1.00 86.56 87 GLU A C 1
ATOM 684 O O . GLU A 1 87 ? 7.023 -1.188 -8.231 1.00 86.56 87 GLU A O 1
ATOM 689 N N . ARG A 1 88 ? 9.225 -0.780 -8.012 1.00 86.38 88 ARG A N 1
ATOM 690 C CA . ARG A 1 88 ? 9.197 -0.633 -6.556 1.00 86.38 88 ARG A CA 1
ATOM 691 C C . ARG A 1 88 ? 8.334 0.548 -6.133 1.00 86.38 88 ARG A C 1
ATOM 693 O O . ARG A 1 88 ? 7.470 0.380 -5.277 1.00 86.38 88 ARG A O 1
ATOM 700 N N . GLU A 1 89 ? 8.545 1.717 -6.731 1.00 85.75 89 GLU A N 1
ATOM 701 C CA . GLU A 1 89 ? 7.773 2.911 -6.383 1.00 85.75 89 GLU A CA 1
ATOM 702 C C . GLU A 1 89 ? 6.290 2.755 -6.732 1.00 85.75 89 GLU A C 1
ATOM 704 O O . GLU A 1 89 ? 5.436 3.165 -5.946 1.00 85.75 89 GLU A O 1
ATOM 709 N N . ARG A 1 90 ? 5.966 2.084 -7.846 1.00 83.25 90 ARG A N 1
ATOM 710 C CA . ARG A 1 90 ? 4.578 1.747 -8.192 1.00 83.25 90 ARG A CA 1
ATOM 711 C C . ARG A 1 90 ? 3.929 0.874 -7.120 1.00 83.25 90 ARG A C 1
ATOM 713 O O . ARG A 1 90 ? 2.861 1.218 -6.624 1.00 83.25 90 ARG A O 1
ATOM 720 N N . ASN A 1 91 ? 4.596 -0.206 -6.717 1.00 83.88 91 ASN A N 1
ATOM 721 C CA . ASN A 1 91 ? 4.076 -1.108 -5.689 1.00 83.88 91 ASN A CA 1
ATOM 722 C C . ASN A 1 91 ? 3.921 -0.402 -4.331 1.00 83.88 91 ASN A C 1
ATOM 724 O O . ASN A 1 91 ? 2.970 -0.670 -3.599 1.00 83.88 91 ASN A O 1
ATOM 728 N N . ASN A 1 92 ? 4.835 0.511 -3.993 1.00 83.00 92 ASN A N 1
ATOM 729 C CA . ASN A 1 92 ? 4.747 1.310 -2.772 1.00 83.00 92 ASN A CA 1
ATOM 730 C C . ASN A 1 92 ? 3.550 2.270 -2.799 1.00 83.00 92 ASN A C 1
ATOM 732 O O . ASN A 1 92 ? 2.855 2.379 -1.791 1.00 83.00 92 ASN A O 1
ATOM 736 N N . CYS A 1 93 ? 3.295 2.946 -3.925 1.00 77.56 93 CYS A N 1
ATOM 737 C CA . CYS A 1 93 ? 2.123 3.815 -4.076 1.00 77.56 93 CYS A CA 1
ATOM 738 C C . CYS A 1 93 ? 0.829 3.005 -3.938 1.00 77.56 93 CYS A C 1
ATOM 740 O O . CYS A 1 93 ? 0.017 3.301 -3.068 1.00 77.56 93 CYS A O 1
ATOM 742 N N . GLU A 1 94 ? 0.710 1.894 -4.672 1.00 79.69 94 GLU A N 1
ATOM 743 C CA . GLU A 1 94 ? -0.459 1.011 -4.585 1.00 79.69 94 GLU A CA 1
ATOM 744 C C . GLU A 1 94 ? -0.696 0.473 -3.166 1.00 79.69 94 GLU A C 1
ATOM 746 O O . GLU A 1 94 ? -1.838 0.286 -2.743 1.00 79.69 94 GLU A O 1
ATOM 751 N N . LYS A 1 95 ? 0.378 0.188 -2.419 1.00 78.88 95 LYS A N 1
ATOM 752 C CA . LYS A 1 95 ? 0.277 -0.268 -1.031 1.00 78.88 95 LYS A CA 1
ATOM 753 C C . LYS A 1 95 ? -0.254 0.835 -0.116 1.00 78.88 95 LYS A C 1
ATOM 755 O O . LYS A 1 95 ? -1.151 0.562 0.675 1.00 78.88 95 LYS A O 1
ATOM 760 N N . ARG A 1 96 ? 0.261 2.059 -0.249 1.00 78.50 96 ARG A N 1
ATOM 761 C CA . ARG A 1 96 ? -0.183 3.213 0.545 1.00 78.50 96 ARG A CA 1
ATOM 762 C C . ARG A 1 96 ? -1.654 3.526 0.304 1.00 78.50 96 ARG A C 1
ATOM 764 O O . ARG A 1 96 ? -2.387 3.695 1.270 1.00 78.50 96 ARG A O 1
ATOM 771 N N . ASP A 1 97 ? -2.092 3.513 -0.951 1.00 78.50 97 ASP A N 1
ATOM 772 C CA . ASP A 1 97 ? -3.492 3.782 -1.295 1.00 78.50 97 ASP A CA 1
ATOM 773 C C . ASP A 1 97 ? -4.430 2.721 -0.704 1.00 78.50 97 ASP A C 1
ATOM 775 O O . ASP A 1 97 ? -5.511 3.033 -0.202 1.00 78.50 97 ASP A O 1
ATOM 779 N N . LYS A 1 98 ? -4.006 1.449 -0.713 1.00 78.88 98 LYS A N 1
ATOM 780 C CA . LYS A 1 98 ? -4.748 0.356 -0.066 1.00 78.88 98 LYS A CA 1
ATOM 781 C C . LYS A 1 98 ? -4.812 0.523 1.449 1.00 78.88 98 LYS A C 1
ATOM 783 O O . LYS A 1 98 ? -5.879 0.322 2.023 1.00 78.88 98 LYS A O 1
ATOM 788 N N . GLU A 1 99 ? -3.699 0.869 2.091 1.00 84.75 99 GLU A N 1
ATOM 789 C CA . GLU A 1 99 ? -3.644 1.113 3.537 1.00 84.75 99 GLU A CA 1
ATOM 790 C C . GLU A 1 99 ? -4.533 2.302 3.928 1.00 84.75 99 GLU A C 1
ATOM 792 O O . GLU A 1 99 ? -5.324 2.197 4.864 1.00 84.75 99 GLU A O 1
ATOM 797 N N . GLU A 1 100 ? -4.488 3.399 3.171 1.00 85.69 100 GLU A N 1
ATOM 798 C CA . GLU A 1 100 ? -5.335 4.574 3.397 1.00 85.69 100 GLU A CA 1
ATOM 799 C C . GLU A 1 100 ? -6.824 4.245 3.221 1.00 85.69 100 GLU A C 1
ATOM 801 O O . GLU A 1 100 ? -7.651 4.610 4.061 1.00 85.69 100 GLU A O 1
ATOM 806 N N . ALA A 1 101 ? -7.177 3.491 2.176 1.00 86.31 101 ALA A N 1
ATOM 807 C CA . ALA A 1 101 ? -8.547 3.037 1.962 1.00 86.31 101 ALA A CA 1
ATOM 808 C C . ALA A 1 101 ? -9.051 2.143 3.110 1.00 86.31 101 ALA A C 1
ATOM 810 O O . ALA A 1 101 ? -10.199 2.285 3.537 1.00 86.31 101 ALA A O 1
ATOM 811 N N . GLN A 1 102 ? -8.200 1.257 3.638 1.00 89.75 102 GLN A N 1
ATOM 812 C CA . GLN A 1 102 ? -8.531 0.415 4.791 1.00 89.75 102 GLN A CA 1
ATOM 813 C C . GLN A 1 102 ? -8.738 1.236 6.064 1.00 89.75 102 GLN A C 1
ATOM 815 O O . GLN A 1 102 ? -9.735 1.029 6.756 1.00 89.75 102 GLN A O 1
ATOM 820 N N . LEU A 1 103 ? -7.846 2.189 6.356 1.00 90.62 103 LEU A N 1
ATOM 821 C CA . LEU A 1 103 ? -8.003 3.088 7.504 1.00 90.62 103 LEU A CA 1
ATOM 822 C C . LEU A 1 103 ? -9.328 3.844 7.421 1.00 90.62 103 LEU A C 1
ATOM 824 O O . LEU A 1 103 ? -10.098 3.853 8.379 1.00 90.62 103 LEU A O 1
ATOM 828 N N . LYS A 1 104 ? -9.634 4.413 6.252 1.00 90.00 104 LYS A N 1
ATOM 829 C CA . LYS A 1 104 ? -10.874 5.158 6.031 1.00 90.00 104 LYS A CA 1
ATOM 830 C C . LYS A 1 104 ? -12.116 4.285 6.213 1.00 90.00 104 LYS A C 1
ATOM 832 O O . LYS A 1 104 ? -13.108 4.731 6.785 1.00 90.00 104 LYS A O 1
ATOM 837 N N . GLN A 1 105 ? -12.073 3.037 5.748 1.00 91.25 105 GLN A N 1
ATOM 838 C CA . GLN A 1 105 ? -13.165 2.090 5.955 1.00 91.25 105 GLN A CA 1
ATOM 839 C C . GLN A 1 105 ? -13.369 1.780 7.444 1.00 91.25 105 GLN A C 1
ATOM 841 O O . GLN A 1 105 ? -14.509 1.740 7.907 1.00 91.25 105 GLN A O 1
ATOM 846 N N . GLU A 1 106 ? -12.291 1.569 8.198 1.00 88.62 106 GLU A N 1
ATOM 847 C CA . GLU A 1 106 ? -12.383 1.275 9.628 1.00 88.62 106 GLU A CA 1
ATOM 848 C C . GLU A 1 106 ? -12.885 2.480 10.430 1.00 88.62 106 GLU A C 1
ATOM 850 O O . GLU A 1 106 ? -13.751 2.329 11.291 1.00 88.62 106 GLU A O 1
ATOM 855 N N . GLU A 1 107 ? -12.436 3.692 10.096 1.00 92.44 107 GLU A N 1
ATOM 856 C CA . GLU A 1 107 ? -12.970 4.923 10.684 1.00 92.44 107 GLU A CA 1
ATOM 857 C C . GLU A 1 107 ? -14.484 5.045 10.478 1.00 92.44 107 GLU A C 1
ATOM 859 O O . GLU A 1 107 ? -15.216 5.350 11.422 1.00 92.44 107 GLU A O 1
ATOM 864 N N . GLU A 1 108 ? -14.978 4.776 9.268 1.00 91.75 108 GLU A N 1
ATOM 865 C CA . GLU A 1 108 ? -16.415 4.799 8.979 1.00 91.75 108 GLU A CA 1
ATOM 866 C C . GLU A 1 108 ? -17.177 3.711 9.749 1.00 91.75 108 GLU A C 1
ATOM 868 O O . GLU A 1 108 ? -18.265 3.970 10.269 1.00 91.75 108 GLU A O 1
ATOM 873 N N . ARG A 1 109 ? -16.594 2.515 9.918 1.00 91.31 109 ARG A N 1
ATOM 874 C CA . ARG A 1 109 ? -17.180 1.463 10.767 1.00 91.31 109 ARG A CA 1
ATOM 875 C C . ARG A 1 109 ? -17.291 1.912 12.221 1.00 91.31 109 ARG A C 1
ATOM 877 O O . ARG A 1 109 ? -18.358 1.762 12.817 1.00 91.31 109 ARG A O 1
ATOM 884 N N . VAL A 1 110 ? -16.232 2.494 12.782 1.00 88.56 110 VAL A N 1
ATOM 885 C CA . VAL A 1 110 ? -16.236 3.011 14.159 1.00 88.56 110 VAL A CA 1
ATOM 886 C C . VAL A 1 110 ? -17.276 4.120 14.313 1.00 88.56 110 VAL A C 1
ATOM 888 O O . VAL A 1 110 ? -18.079 4.077 15.247 1.00 88.56 110 VAL A O 1
ATOM 891 N N . LYS A 1 111 ? -17.335 5.076 13.378 1.00 88.69 111 LYS A N 1
ATOM 892 C CA . LYS A 1 111 ? -18.358 6.136 13.384 1.00 88.69 111 LYS A CA 1
ATOM 893 C C . LYS A 1 111 ? -19.773 5.563 13.339 1.00 88.69 111 LYS A C 1
ATOM 895 O O . LYS A 1 111 ? -20.624 6.018 14.098 1.00 88.69 111 LYS A O 1
ATOM 900 N N . ALA A 1 112 ? -20.026 4.553 12.507 1.00 87.06 112 ALA A N 1
ATOM 901 C CA . ALA A 1 112 ? -21.333 3.905 12.410 1.00 87.06 112 ALA A CA 1
ATOM 902 C C . ALA A 1 112 ? -21.733 3.178 13.706 1.00 87.06 112 ALA A C 1
ATOM 904 O O . ALA A 1 112 ? -22.902 3.202 14.098 1.00 87.06 112 ALA A O 1
ATOM 905 N N . VAL A 1 113 ? -20.776 2.559 14.404 1.00 85.62 113 VAL A N 1
ATOM 906 C CA . VAL A 1 113 ? -21.014 1.963 15.728 1.00 85.62 113 VAL A CA 1
ATOM 907 C C . VAL A 1 113 ? -21.315 3.050 16.759 1.00 85.62 113 VAL A C 1
ATOM 909 O O . VAL A 1 113 ? -22.310 2.950 17.468 1.00 85.62 113 VAL A O 1
ATOM 912 N N . LEU A 1 114 ? -20.526 4.127 16.812 1.00 82.44 114 LEU A N 1
ATOM 913 C CA . LEU A 1 114 ? -20.748 5.235 17.749 1.00 82.44 114 LEU A CA 1
ATOM 914 C C . LEU A 1 114 ? -22.062 5.989 17.490 1.00 82.44 114 LEU A C 1
ATOM 916 O O . LEU A 1 114 ? -22.707 6.435 18.440 1.00 82.44 114 LEU A O 1
ATOM 920 N N . ALA A 1 115 ? -22.502 6.098 16.233 1.00 83.94 115 ALA A N 1
ATOM 921 C CA . ALA A 1 115 ? -23.770 6.732 15.865 1.00 83.94 115 ALA A CA 1
ATOM 922 C C . ALA A 1 115 ? -24.992 6.019 16.469 1.00 83.94 115 ALA A C 1
ATOM 924 O O . ALA A 1 115 ? -26.002 6.665 16.751 1.00 83.94 115 ALA A O 1
ATOM 925 N N . GLN A 1 116 ? -24.887 4.715 16.748 1.00 81.06 116 GLN A N 1
ATOM 926 C CA . GLN A 1 116 ? -25.922 3.949 17.452 1.00 81.06 116 GLN A CA 1
ATOM 927 C C . GLN A 1 116 ? -26.006 4.293 18.950 1.00 81.06 116 GLN A C 1
ATOM 929 O O . GLN A 1 116 ? -26.856 3.747 19.649 1.00 81.06 116 GLN A O 1
ATOM 934 N N . LYS A 1 117 ? -25.138 5.193 19.444 1.00 79.31 117 LYS A N 1
ATOM 935 C CA . LYS A 1 117 ? -24.990 5.573 20.857 1.00 79.31 117 LYS A CA 1
ATOM 936 C C . LYS A 1 117 ? -24.983 4.349 21.779 1.00 79.31 117 LYS A C 1
ATOM 938 O O . LYS A 1 117 ? -25.780 4.290 22.721 1.00 79.31 117 LYS A O 1
ATOM 943 N N . PRO A 1 118 ? -24.129 3.346 21.499 1.00 77.50 118 PRO A N 1
ATOM 944 C CA . PRO A 1 118 ? -24.056 2.179 22.344 1.00 77.50 118 PRO A CA 1
ATOM 945 C C . PRO A 1 118 ? -23.622 2.612 23.749 1.00 77.50 118 PRO A C 1
ATOM 947 O O . PRO A 1 118 ? -22.839 3.553 23.904 1.00 77.50 118 PRO A O 1
ATOM 950 N N . PRO A 1 119 ? -24.124 1.941 24.785 1.00 80.88 119 PRO A N 1
ATOM 951 C CA . PRO A 1 119 ? -23.673 2.162 26.144 1.00 80.88 119 PRO A CA 1
ATOM 952 C C . PRO A 1 119 ? -22.197 1.790 26.298 1.00 80.88 119 PRO A C 1
ATOM 954 O O . PRO A 1 119 ? -21.843 0.616 26.291 1.00 80.88 119 PRO 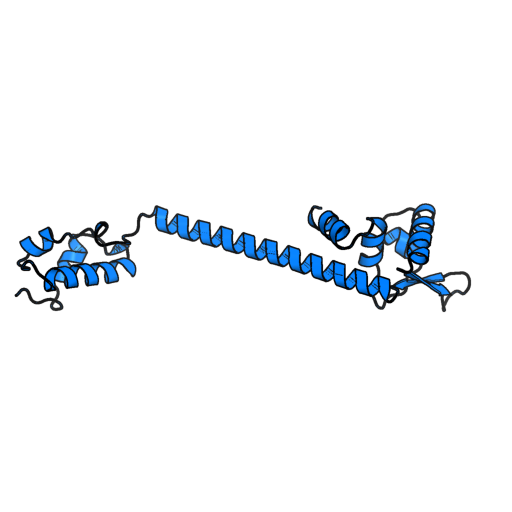A O 1
ATOM 957 N N . ILE A 1 120 ? -21.347 2.806 26.449 1.00 84.62 120 ILE A N 1
ATOM 958 C CA . ILE A 1 120 ? -19.888 2.663 26.589 1.00 84.62 120 ILE A CA 1
ATOM 959 C C . ILE A 1 120 ? -19.392 3.055 27.983 1.00 84.62 120 ILE A C 1
ATOM 961 O O . ILE A 1 120 ? -18.221 2.877 28.313 1.00 84.62 120 ILE A O 1
ATOM 965 N N . SER A 1 121 ? -20.276 3.599 28.820 1.00 85.25 121 SER A N 1
ATOM 966 C CA . SER A 1 121 ? -19.954 4.043 30.169 1.00 85.25 121 SER A CA 1
ATOM 967 C C . SER A 1 121 ? -21.078 3.749 31.164 1.00 85.25 121 SER A C 1
ATOM 969 O O . SER A 1 121 ? -22.232 3.516 30.803 1.00 85.25 121 SER A O 1
ATOM 971 N N . LEU A 1 122 ? -20.766 3.864 32.460 1.00 83.12 122 LEU A N 1
ATOM 972 C CA . LEU A 1 122 ? -21.761 3.780 33.539 1.00 83.12 122 LEU A CA 1
ATOM 973 C C . LEU A 1 122 ? -22.889 4.819 33.402 1.00 83.12 122 LEU A C 1
ATOM 975 O O . LEU A 1 122 ? -23.991 4.624 33.918 1.00 83.12 122 LEU A O 1
ATOM 979 N N . LYS A 1 123 ? -22.637 5.933 32.705 1.00 83.06 123 LYS A N 1
ATOM 980 C CA . LYS A 1 123 ? -23.646 6.973 32.467 1.00 83.06 123 LYS A CA 1
ATOM 981 C C . LYS A 1 123 ? -24.672 6.558 31.415 1.00 83.06 123 LYS A C 1
ATOM 983 O O . LYS A 1 123 ? -25.791 7.063 31.464 1.00 83.06 123 LYS A O 1
ATOM 988 N N . ASP A 1 124 ? -24.344 5.594 30.566 1.00 84.31 124 ASP A N 1
ATOM 989 C CA . ASP A 1 124 ? -25.208 5.142 29.474 1.00 84.31 124 ASP A CA 1
ATOM 990 C C . ASP A 1 124 ? -26.071 3.933 29.866 1.00 84.31 124 ASP A C 1
ATOM 992 O O . ASP A 1 124 ? -27.014 3.575 29.164 1.00 84.31 124 ASP A O 1
ATOM 996 N N . LEU A 1 125 ? -25.793 3.321 31.023 1.00 86.69 125 LEU A N 1
ATOM 997 C CA . LEU A 1 125 ? -26.605 2.248 31.595 1.00 86.69 125 LEU A CA 1
ATOM 998 C C . LEU A 1 125 ? -28.044 2.715 31.856 1.00 86.69 125 LEU A C 1
ATOM 1000 O O . LEU A 1 125 ? -28.268 3.730 32.520 1.00 86.69 125 LEU A O 1
ATOM 1004 N N . ALA A 1 126 ? -29.023 1.948 31.380 1.00 88.00 126 ALA A N 1
ATOM 1005 C CA . ALA A 1 126 ? -30.449 2.218 31.564 1.00 88.00 126 ALA A CA 1
ATOM 1006 C C . ALA A 1 126 ? -30.916 2.018 33.016 1.00 88.00 126 ALA A C 1
ATOM 1008 O O . ALA A 1 126 ? -31.982 2.503 33.394 1.00 88.00 126 ALA A O 1
ATOM 1009 N N . LEU A 1 127 ? -30.126 1.300 33.818 1.00 86.31 127 LEU A N 1
ATOM 1010 C CA . LEU A 1 127 ? -30.343 1.080 35.243 1.00 86.31 127 LEU A CA 1
ATOM 1011 C C . LEU A 1 127 ? -29.341 1.930 36.033 1.00 86.31 127 LEU A C 1
ATOM 1013 O O . LEU A 1 127 ? -28.130 1.818 35.835 1.00 86.31 127 LEU A O 1
ATOM 1017 N N . LYS A 1 128 ? -29.841 2.803 36.912 1.00 87.56 128 LYS A N 1
ATOM 1018 C CA . LYS A 1 128 ? -29.023 3.703 37.735 1.00 87.56 128 LYS A CA 1
ATOM 1019 C C . LYS A 1 128 ? -28.850 3.165 39.149 1.00 87.56 128 LYS A C 1
ATOM 1021 O O . LYS A 1 128 ? -29.615 2.335 39.621 1.00 87.56 128 LYS A O 1
ATOM 1026 N N . GLY A 1 129 ? -27.866 3.706 39.868 1.00 82.00 129 GLY A N 1
ATOM 1027 C CA . GLY A 1 129 ? -27.639 3.348 41.270 1.00 82.00 129 GLY A CA 1
ATOM 1028 C C . GLY A 1 129 ? -28.870 3.560 42.156 1.00 82.00 129 GLY A C 1
ATOM 1029 O O . GLY A 1 129 ? -29.079 2.779 43.071 1.00 82.00 129 GLY A O 1
ATOM 1030 N N . GLN A 1 130 ? -29.714 4.554 41.855 1.00 83.75 130 GLN A N 1
ATOM 1031 C CA . GLN A 1 130 ? -30.969 4.761 42.583 1.00 83.75 130 GLN A CA 1
ATOM 1032 C C . GLN A 1 130 ? -31.940 3.585 42.415 1.00 83.75 130 GLN A C 1
ATOM 1034 O O . GLN A 1 130 ? -32.499 3.126 43.400 1.00 83.75 130 GLN A O 1
ATOM 1039 N N . ASP A 1 131 ? -32.049 3.025 41.206 1.00 85.19 131 ASP A N 1
ATOM 1040 C CA . ASP A 1 131 ? -32.907 1.863 40.951 1.00 85.19 131 ASP A CA 1
ATOM 1041 C C . ASP A 1 131 ? -32.452 0.634 41.753 1.00 85.19 131 ASP A C 1
ATOM 1043 O O . ASP A 1 131 ? -33.276 -0.168 42.179 1.00 85.19 131 ASP A O 1
ATOM 1047 N N . LEU A 1 132 ? -31.140 0.479 41.976 1.00 82.62 132 LEU A N 1
ATOM 1048 C CA . LEU A 1 132 ? -30.605 -0.580 42.837 1.00 82.62 132 LEU A CA 1
ATOM 1049 C C . LEU A 1 132 ? -30.937 -0.334 44.312 1.00 82.62 132 LEU A C 1
ATOM 1051 O O . LEU A 1 132 ? -31.275 -1.281 45.018 1.00 82.62 132 LEU A O 1
ATOM 1055 N N . LYS A 1 133 ? -30.883 0.918 44.781 1.00 82.38 133 LYS A N 1
ATOM 1056 C CA . LYS A 1 133 ? -31.268 1.255 46.161 1.00 82.38 133 LYS A CA 1
ATOM 1057 C C . LYS A 1 133 ? -32.731 0.931 46.428 1.00 82.38 133 LYS A C 1
ATOM 1059 O O . LYS A 1 133 ? -33.037 0.316 47.444 1.00 82.38 133 LYS A O 1
ATOM 1064 N N . ASP A 1 134 ? -33.607 1.264 45.484 1.00 84.19 134 ASP A N 1
ATOM 1065 C CA . ASP A 1 134 ? -35.044 0.988 45.582 1.00 84.19 134 ASP A CA 1
ATOM 1066 C C . ASP A 1 134 ? -35.346 -0.527 45.591 1.00 84.19 134 ASP A C 1
ATOM 1068 O O . ASP A 1 134 ? -36.390 -0.959 46.075 1.00 84.19 134 ASP A O 1
ATOM 1072 N N . LEU A 1 135 ? -34.417 -1.350 45.090 1.00 79.31 135 LEU A N 1
ATOM 1073 C CA . LEU A 1 135 ? -34.468 -2.815 45.139 1.00 79.31 135 LEU A CA 1
ATOM 1074 C C . LEU A 1 135 ? -33.851 -3.419 46.414 1.00 79.31 135 LEU A C 1
ATOM 1076 O O . LEU A 1 135 ? -33.806 -4.642 46.530 1.00 79.31 135 LEU A O 1
ATOM 1080 N N . GLY A 1 136 ? -33.386 -2.595 47.358 1.00 78.50 136 GLY A N 1
ATOM 1081 C CA . GLY A 1 136 ? -32.822 -3.037 48.638 1.00 78.50 136 GLY A CA 1
ATOM 1082 C C . GLY A 1 136 ? -31.295 -3.154 48.671 1.00 78.50 136 GLY A C 1
ATOM 1083 O O . GLY A 1 136 ? -30.746 -3.603 49.674 1.00 78.50 136 GLY A O 1
ATOM 1084 N N . TYR A 1 137 ? -30.576 -2.740 47.622 1.00 76.88 137 TYR A N 1
ATOM 1085 C CA . TYR A 1 137 ? -29.109 -2.714 47.657 1.00 76.88 137 TYR A CA 1
ATOM 1086 C C . TYR A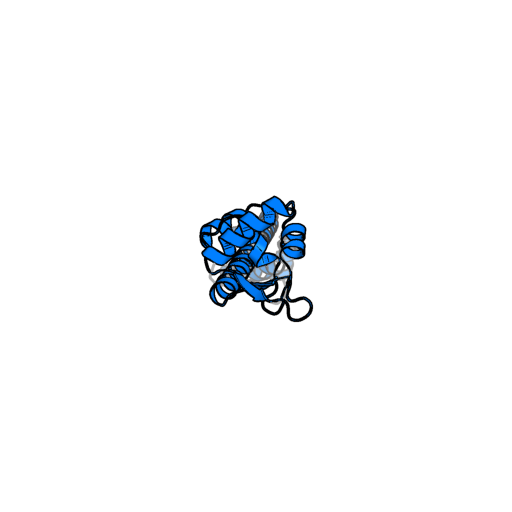 1 137 ? -28.605 -1.474 48.411 1.00 76.88 137 TYR A C 1
ATOM 1088 O O . TYR A 1 137 ? -28.895 -0.339 48.036 1.00 76.88 137 TYR A O 1
ATOM 1096 N N . SER A 1 138 ? -27.801 -1.678 49.454 1.00 70.38 138 SER A N 1
ATOM 1097 C CA . SER A 1 138 ? -27.225 -0.591 50.251 1.00 70.38 138 SER A CA 1
ATOM 1098 C C . SER A 1 138 ? -26.105 0.162 49.518 1.00 70.38 138 SER A C 1
ATOM 1100 O O . SER A 1 138 ? -25.349 -0.400 48.716 1.00 70.38 138 SER A O 1
ATOM 1102 N N . GLU A 1 139 ? -25.991 1.466 49.794 1.00 68.94 139 GLU A N 1
ATOM 1103 C CA . GLU A 1 139 ? -24.900 2.297 49.278 1.00 68.94 139 GLU A CA 1
ATOM 1104 C C . GLU A 1 139 ? -23.536 1.758 49.730 1.00 68.94 139 GLU A C 1
ATOM 1106 O O . GLU A 1 139 ? -23.302 1.508 50.910 1.00 68.94 139 GLU A O 1
ATOM 1111 N N . GLY A 1 140 ? -22.610 1.583 48.783 1.00 73.69 140 GLY A N 1
ATOM 1112 C CA . GLY A 1 140 ? -21.253 1.134 49.085 1.00 73.69 140 GLY A CA 1
ATOM 1113 C C . GLY A 1 140 ? -20.576 0.396 47.933 1.00 73.69 140 GLY A C 1
ATOM 1114 O O . GLY A 1 140 ? -21.035 0.404 46.789 1.00 73.69 140 GLY A O 1
ATOM 1115 N N . LYS A 1 141 ? -19.456 -0.275 48.241 1.00 73.31 141 LYS A N 1
ATOM 1116 C CA . LYS A 1 141 ? -18.616 -0.981 47.252 1.00 73.31 141 LYS A CA 1
ATOM 1117 C C . LYS A 1 141 ? -19.388 -2.026 46.430 1.00 73.31 141 LYS A C 1
ATOM 1119 O O . LYS A 1 141 ? -19.109 -2.157 45.241 1.00 73.31 141 LYS A O 1
ATOM 1124 N N . LYS A 1 142 ? -20.368 -2.715 47.031 1.00 76.75 142 LYS A N 1
ATOM 1125 C CA . LYS A 1 142 ? -21.196 -3.735 46.359 1.00 76.75 142 LYS A CA 1
ATOM 1126 C C . LYS A 1 142 ? -22.045 -3.144 45.226 1.00 76.75 142 LYS A C 1
ATOM 1128 O O . LYS A 1 142 ? -22.041 -3.682 44.125 1.00 76.75 142 LYS A O 1
ATOM 1133 N N . LEU A 1 143 ? -22.693 -1.996 45.444 1.00 82.88 143 LEU A N 1
ATOM 1134 C CA . LEU A 1 143 ? -23.506 -1.326 44.418 1.00 82.88 143 LEU A CA 1
ATOM 1135 C C . LEU A 1 143 ? -22.659 -0.938 43.197 1.00 82.88 143 LEU A C 1
ATOM 1137 O O . LEU A 1 143 ? -23.049 -1.172 42.053 1.00 82.88 143 LEU A O 1
ATOM 1141 N N . GLY A 1 144 ? -21.459 -0.402 43.436 1.00 82.38 144 GLY A N 1
ATOM 1142 C CA . GLY A 1 144 ? -20.514 -0.079 42.366 1.00 82.38 144 GLY A CA 1
ATOM 1143 C C . GLY A 1 144 ? -20.022 -1.307 41.589 1.00 82.38 144 GLY A C 1
ATOM 1144 O O . GLY A 1 144 ? -19.789 -1.202 40.387 1.00 82.38 144 GLY A O 1
ATOM 1145 N N . GLN A 1 145 ? -19.879 -2.465 42.244 1.00 84.31 145 GLN A N 1
ATOM 1146 C CA . GLN A 1 145 ? -19.526 -3.730 41.585 1.00 84.31 145 GLN A CA 1
ATOM 1147 C C . GLN A 1 145 ? -20.655 -4.223 40.675 1.00 84.31 145 GLN A C 1
ATOM 1149 O O . GLN A 1 145 ? -20.392 -4.516 39.513 1.00 84.31 145 GLN A O 1
ATOM 1154 N N . VAL A 1 146 ? -21.906 -4.201 41.148 1.00 85.38 146 VAL A N 1
ATOM 1155 C CA . VAL A 1 146 ? -23.080 -4.578 40.340 1.00 85.38 146 VAL A CA 1
ATOM 1156 C C . VAL A 1 146 ? -23.187 -3.704 39.090 1.00 85.38 146 VAL A C 1
ATOM 1158 O O . VAL A 1 146 ? -23.324 -4.220 37.986 1.00 85.38 146 VAL A O 1
ATOM 1161 N N . LEU A 1 147 ? -23.055 -2.378 39.226 1.00 86.19 147 LEU A N 1
ATOM 1162 C CA . LEU A 1 147 ? -23.094 -1.471 38.072 1.00 86.19 147 LEU A CA 1
ATOM 1163 C C . LEU A 1 147 ? -21.965 -1.744 37.064 1.00 86.19 147 LEU A C 1
ATOM 1165 O O . LEU A 1 147 ? -22.189 -1.642 35.860 1.00 86.19 147 LEU A O 1
ATOM 1169 N N . LYS A 1 148 ? -20.764 -2.107 37.534 1.00 87.62 148 LYS A N 1
ATOM 1170 C CA . LYS A 1 148 ? -19.649 -2.502 36.657 1.00 87.62 148 LYS A CA 1
ATOM 1171 C C . LYS A 1 148 ? -19.924 -3.819 35.934 1.00 87.62 148 LYS A C 1
ATOM 1173 O O . LYS A 1 148 ? -19.610 -3.926 34.754 1.00 87.62 148 LYS A O 1
ATOM 1178 N N . GLU A 1 149 ? -20.524 -4.799 36.603 1.00 87.12 149 GLU A N 1
ATOM 1179 C CA . GLU A 1 149 ? -20.892 -6.064 35.961 1.00 87.12 149 GLU A CA 1
ATOM 1180 C C . GLU A 1 149 ? -21.999 -5.888 34.922 1.00 87.12 149 GLU A C 1
ATOM 1182 O O . GLU A 1 149 ? -21.896 -6.427 33.820 1.00 87.12 149 GLU A O 1
ATOM 1187 N N . LEU A 1 150 ? -23.005 -5.060 35.218 1.00 87.81 150 LEU A N 1
ATOM 1188 C CA . LEU A 1 150 ? -24.027 -4.686 34.242 1.00 87.81 150 LEU A CA 1
ATOM 1189 C C . LEU A 1 150 ? -23.419 -3.953 33.043 1.00 87.81 150 LEU A C 1
ATOM 1191 O O . LEU A 1 150 ? -23.835 -4.202 31.915 1.00 87.81 150 LEU A O 1
ATOM 1195 N N . LEU A 1 151 ? -22.423 -3.087 33.264 1.00 88.44 151 LEU A N 1
ATOM 1196 C CA . LEU A 1 151 ? -21.711 -2.424 32.172 1.00 88.44 151 LEU A CA 1
ATOM 1197 C C . LEU A 1 151 ? -20.984 -3.443 31.293 1.00 88.44 151 LEU A C 1
ATOM 1199 O O . LEU A 1 151 ? -21.150 -3.396 30.083 1.00 88.44 151 LEU A O 1
ATOM 1203 N N . ASN A 1 152 ? -20.243 -4.388 31.877 1.00 88.00 152 ASN A N 1
ATOM 1204 C CA . ASN A 1 152 ? -19.558 -5.434 31.110 1.00 88.00 152 ASN A CA 1
ATOM 1205 C C . ASN A 1 152 ? -20.541 -6.277 30.283 1.00 88.00 152 ASN A C 1
ATOM 1207 O O . ASN A 1 152 ? -20.297 -6.529 29.108 1.00 88.00 152 ASN A O 1
ATOM 1211 N N . LEU A 1 153 ? -21.688 -6.653 30.860 1.00 87.25 153 LEU A N 1
ATOM 1212 C CA . LEU A 1 153 ? -22.744 -7.379 30.146 1.00 87.25 153 LEU A CA 1
ATOM 1213 C C . LEU A 1 153 ? -23.272 -6.590 28.936 1.00 87.25 153 LEU A C 1
ATOM 1215 O O . LEU A 1 153 ? -23.526 -7.147 27.868 1.00 87.25 153 LEU A O 1
ATOM 1219 N N . VAL A 1 154 ? -23.464 -5.289 29.125 1.00 88.50 154 VAL A N 1
ATOM 1220 C CA . VAL A 1 154 ? -24.028 -4.379 28.133 1.00 88.50 154 VAL A CA 1
ATOM 1221 C C . VAL A 1 154 ? -23.005 -3.981 27.059 1.00 88.50 154 VAL A C 1
ATOM 1223 O O . VAL A 1 154 ? -23.398 -3.772 25.915 1.00 88.50 154 VAL A O 1
ATOM 1226 N N . LEU A 1 155 ? -21.711 -3.938 27.384 1.00 85.88 155 LEU A N 1
ATOM 1227 C CA . LEU A 1 155 ? -20.629 -3.760 26.410 1.00 85.88 155 LEU A CA 1
ATOM 1228 C C . LEU A 1 155 ? -20.562 -4.942 25.433 1.00 85.88 155 LEU A C 1
ATOM 1230 O O . LEU A 1 155 ? -20.420 -4.733 24.232 1.00 85.88 155 LEU A O 1
ATOM 1234 N N . GLU A 1 156 ? -20.737 -6.167 25.935 1.00 84.75 156 GLU A N 1
ATOM 1235 C CA . GLU A 1 156 ? -20.805 -7.382 25.111 1.00 84.75 156 GLU A CA 1
ATOM 1236 C C . GLU A 1 156 ? -22.097 -7.447 24.281 1.00 84.75 156 GLU A C 1
ATOM 1238 O O . GLU A 1 156 ? -22.101 -7.879 23.127 1.00 84.75 156 GLU A O 1
ATOM 1243 N N . LYS A 1 157 ? -23.229 -7.032 24.867 1.00 85.81 157 LYS A N 1
ATOM 1244 C CA . LYS A 1 157 ? -24.542 -7.041 24.206 1.00 85.81 157 LYS A CA 1
ATOM 1245 C C . LYS A 1 157 ? -25.312 -5.744 24.485 1.00 85.81 157 LYS A C 1
ATOM 1247 O O . LYS A 1 157 ? -26.173 -5.728 25.372 1.00 85.81 157 LYS A O 1
ATOM 1252 N N . PRO A 1 158 ? -25.107 -4.690 23.669 1.00 85.50 158 PRO A N 1
ATOM 1253 C CA . PRO A 1 158 ? -25.767 -3.389 23.832 1.00 85.50 158 PRO A CA 1
ATOM 1254 C C . PRO A 1 158 ? -27.297 -3.458 23.929 1.00 85.50 158 PRO A C 1
ATOM 1256 O O . PRO A 1 158 ? -27.915 -2.688 24.663 1.00 85.50 158 PRO A O 1
ATOM 1259 N N . ALA A 1 159 ? -27.917 -4.428 23.247 1.00 86.88 159 ALA A N 1
ATOM 1260 C CA . ALA A 1 159 ? -29.364 -4.648 23.250 1.00 86.88 159 ALA A CA 1
ATOM 1261 C C . ALA A 1 159 ? -29.948 -5.001 24.634 1.00 86.88 159 ALA A C 1
ATOM 1263 O O . ALA A 1 159 ? -31.146 -4.811 24.858 1.00 86.88 159 ALA A O 1
ATOM 1264 N N . LEU A 1 160 ? -29.120 -5.493 25.566 1.00 87.62 160 LEU A N 1
ATOM 1265 C CA . LEU A 1 160 ? -29.532 -5.829 26.932 1.00 87.62 160 LEU A CA 1
ATOM 1266 C C . LEU A 1 160 ? -29.637 -4.603 27.845 1.00 87.62 160 LEU A C 1
ATOM 1268 O O . LEU A 1 160 ? -30.124 -4.738 28.968 1.00 87.62 160 LEU A O 1
ATOM 1272 N N . ASN A 1 161 ? -29.228 -3.414 27.382 1.00 88.88 161 ASN A N 1
ATOM 1273 C CA . ASN A 1 161 ? -29.298 -2.162 28.136 1.00 88.88 161 ASN A CA 1
ATOM 1274 C C . ASN A 1 161 ? -30.728 -1.616 28.256 1.00 88.88 161 ASN A C 1
ATOM 1276 O O . ASN A 1 161 ? -31.034 -0.485 27.887 1.00 88.88 161 ASN A O 1
ATOM 1280 N N . GLN A 1 162 ? -31.633 -2.443 28.758 1.00 88.75 162 GLN A N 1
ATOM 1281 C CA . GLN A 1 162 ? -33.020 -2.102 29.003 1.00 88.75 162 GLN A CA 1
ATOM 1282 C C . GLN A 1 162 ? -33.294 -2.305 30.481 1.00 88.75 162 GLN A C 1
ATOM 1284 O O . GLN A 1 162 ? -33.012 -3.369 31.031 1.00 88.75 162 GLN A O 1
ATOM 1289 N N . LYS A 1 163 ? -33.901 -1.304 31.122 1.00 87.75 163 LYS A N 1
ATOM 1290 C CA . LYS A 1 163 ? -34.137 -1.299 32.571 1.00 87.75 163 LYS A CA 1
ATOM 1291 C C . LYS A 1 163 ? -34.774 -2.602 33.075 1.00 87.75 163 LYS A C 1
ATOM 1293 O O . LYS A 1 163 ? -34.302 -3.170 34.049 1.00 87.75 163 LYS A O 1
ATOM 1298 N N . LYS A 1 164 ? -35.783 -3.131 32.370 1.00 87.81 164 LYS A N 1
ATOM 1299 C CA . LYS A 1 164 ? -36.458 -4.398 32.722 1.00 87.81 164 LYS A CA 1
ATOM 1300 C C . LYS A 1 164 ? -35.518 -5.612 32.693 1.00 87.81 164 LYS A C 1
ATOM 1302 O O . LYS A 1 164 ? -35.547 -6.411 33.623 1.00 87.81 164 LYS A O 1
ATOM 1307 N N . ILE A 1 165 ? -34.687 -5.730 31.653 1.00 87.56 165 ILE A N 1
ATOM 1308 C CA . ILE A 1 165 ? -33.732 -6.837 31.481 1.00 87.56 165 ILE A CA 1
ATOM 1309 C C . ILE A 1 165 ? -32.660 -6.771 32.569 1.00 87.56 165 ILE A C 1
ATOM 1311 O O . ILE A 1 165 ? -32.390 -7.770 33.229 1.00 87.56 165 ILE A O 1
ATOM 1315 N N . LEU A 1 166 ? -32.097 -5.582 32.799 1.00 88.19 166 LEU A N 1
ATOM 1316 C CA . LEU A 1 166 ? -31.066 -5.377 33.814 1.00 88.19 166 LEU A CA 1
ATOM 1317 C C . LEU A 1 166 ? -31.604 -5.649 35.226 1.00 88.19 166 LEU A C 1
ATOM 1319 O O . LEU A 1 166 ? -30.931 -6.316 36.001 1.00 88.19 166 LEU A O 1
ATOM 1323 N N . ILE A 1 167 ? -32.835 -5.226 35.549 1.00 86.38 167 ILE A N 1
ATOM 1324 C CA . ILE A 1 167 ? -33.479 -5.548 36.836 1.00 86.38 167 ILE A CA 1
ATOM 1325 C C . ILE A 1 167 ? -33.653 -7.063 36.995 1.00 86.38 167 ILE A C 1
ATOM 1327 O O . ILE A 1 167 ? -33.366 -7.596 38.064 1.00 86.38 167 ILE A O 1
ATOM 1331 N N . ALA A 1 168 ? -34.118 -7.764 35.956 1.00 86.31 168 ALA A N 1
ATOM 1332 C CA . ALA A 1 168 ? -34.277 -9.217 36.003 1.00 86.31 168 ALA A CA 1
ATOM 1333 C C . ALA A 1 168 ? -32.932 -9.930 36.208 1.00 86.31 168 ALA A C 1
ATOM 1335 O O . ALA A 1 168 ? -32.851 -10.883 36.977 1.00 86.31 168 ALA A O 1
ATOM 1336 N N . TRP A 1 169 ? -31.870 -9.430 35.572 1.00 85.25 169 TRP A N 1
ATOM 1337 C CA . TRP A 1 169 ? -30.520 -9.960 35.732 1.00 85.25 169 TRP A CA 1
ATOM 1338 C C . TRP A 1 169 ? -29.981 -9.743 37.151 1.00 85.25 169 TRP A C 1
ATOM 1340 O O . TRP A 1 169 ? -29.469 -10.680 37.754 1.00 85.25 169 TRP A O 1
ATOM 1350 N N . VAL A 1 170 ? -30.169 -8.551 37.726 1.00 84.00 170 VAL A N 1
ATOM 1351 C CA . VAL A 1 170 ? -29.775 -8.244 39.115 1.00 84.00 170 VAL A CA 1
ATOM 1352 C C . VAL A 1 170 ? -30.537 -9.104 40.127 1.00 84.00 170 VAL A C 1
ATOM 1354 O O . VAL A 1 170 ? -29.949 -9.557 41.099 1.00 84.00 170 VAL A O 1
ATOM 1357 N N . LYS A 1 171 ? -31.830 -9.355 39.885 1.00 77.50 171 LYS A N 1
ATOM 1358 C CA . LYS A 1 171 ? -32.678 -10.200 40.742 1.00 77.50 171 LYS A CA 1
ATOM 1359 C C . LYS A 1 171 ? -32.402 -11.700 40.605 1.00 77.50 171 LYS A C 1
ATOM 1361 O O . LYS A 1 171 ? -32.901 -12.468 41.423 1.00 77.50 171 LYS A O 1
ATOM 1366 N N . SER A 1 172 ? -31.668 -12.128 39.576 1.00 74.31 172 SER A N 1
ATOM 1367 C CA . SER A 1 172 ? -31.222 -13.520 39.471 1.00 74.31 172 SER A CA 1
ATOM 1368 C C . SER A 1 172 ? -30.212 -13.827 40.586 1.00 74.31 172 SER A C 1
ATOM 1370 O O . SER A 1 172 ? -29.522 -12.921 41.049 1.00 74.31 172 SER A O 1
ATOM 1372 N N . GLU A 1 173 ? -30.114 -15.089 41.023 1.00 54.19 173 GLU A N 1
ATOM 1373 C CA . GLU A 1 173 ? -29.361 -15.580 42.207 1.00 54.19 173 GLU A CA 1
ATOM 1374 C C . GLU A 1 173 ? -27.859 -15.211 42.275 1.00 54.19 173 GLU A C 1
ATOM 1376 O O . GLU A 1 173 ? -27.152 -15.602 43.200 1.00 54.19 173 GLU A O 1
ATOM 1381 N N . ARG A 1 174 ? -27.348 -14.436 41.316 1.00 58.53 174 ARG A N 1
ATOM 1382 C CA . ARG A 1 174 ? -25.962 -13.980 41.222 1.00 58.53 174 ARG A CA 1
ATOM 1383 C C . ARG A 1 174 ? -25.614 -12.846 42.199 1.00 58.53 174 ARG A C 1
ATOM 1385 O O . ARG A 1 174 ? -24.439 -12.667 42.502 1.00 58.53 174 ARG A O 1
ATOM 1392 N N . PHE A 1 175 ? -26.610 -12.123 42.724 1.00 61.12 175 PHE A N 1
ATOM 1393 C CA . PHE A 1 175 ? -26.432 -11.083 43.747 1.00 61.12 175 PHE A CA 1
ATOM 1394 C C . PHE A 1 175 ? -27.525 -11.163 44.816 1.00 61.12 175 PHE A C 1
ATOM 1396 O O . PHE A 1 175 ? -28.492 -10.399 44.731 1.00 61.12 175 PHE A O 1
ATOM 1403 N N . PRO A 1 176 ? -27.408 -12.043 45.829 1.00 50.91 176 PRO A N 1
ATOM 1404 C CA . PRO A 1 176 ? -28.358 -12.037 46.932 1.00 50.91 176 PRO A CA 1
ATOM 1405 C C . PRO A 1 176 ? -28.369 -10.639 47.561 1.00 50.91 176 PRO A C 1
ATOM 1407 O O . PRO A 1 176 ? -27.320 -10.109 47.948 1.00 50.91 176 PRO A O 1
ATOM 1410 N N . GLY A 1 177 ? -29.556 -10.022 47.580 1.00 53.19 177 GLY A N 1
ATOM 1411 C CA . GLY A 1 177 ? -29.810 -8.814 48.357 1.00 53.19 177 GLY A CA 1
ATOM 1412 C C . GLY A 1 177 ? -29.342 -9.061 49.787 1.00 53.19 177 GLY A C 1
ATOM 1413 O O . GLY A 1 177 ? -29.524 -10.158 50.317 1.00 53.19 177 GLY A O 1
ATOM 1414 N N . ASN A 1 178 ? -28.629 -8.091 50.344 1.00 50.44 178 ASN A N 1
ATOM 1415 C CA . ASN A 1 178 ? -28.043 -8.231 51.669 1.00 50.44 178 ASN A CA 1
ATOM 1416 C C . ASN A 1 178 ? -29.070 -7.970 52.765 1.00 50.44 178 ASN A C 1
ATOM 1418 O O . ASN A 1 178 ? -29.989 -7.161 52.522 1.00 50.44 178 ASN A O 1
#

Radius of gyration: 35.15 Å; chains: 1; bounding box: 60×28×93 Å